Protein 3F43 (pdb70)

Foldseek 3Di:
DPLLDQDWDADPLEIEHHQEAAEPVCLVVVLVSCCVNALVVPSLHYEDECQNHPAYDPSNVVSVVVSLVSSVVVVYAYEYEQDDPRHVVVCVVVVVVVPHHYYDDPVVSVVRVD

Structure (mmCIF, N/CA/C/O backbone):
data_3F43
#
_entry.id   3F43
#
_cell.length_a   49.700
_cell.length_b   49.700
_cell.length_c   113.620
_cell.angle_alpha   90.000
_cell.angle_beta   90.000
_cell.angle_gamma   90.000
#
_symmetry.space_group_name_H-M   'P 41 21 2'
#
loop_
_entity.id
_entity.type
_entity.pdbx_description
1 polymer 'Putative anti-sigma factor antagonist TM1081'
2 non-polymer 'CHLORIDE ION'
3 non-polymer 'PENTAETHYLENE GLYCOL'
4 non-polymer DI(HYDROXYETHYL)ETHER
5 water water
#
loop_
_atom_site.group_PDB
_atom_site.id
_atom_site.type_symbol
_atom_site.label_atom_id
_atom_site.label_alt_id
_atom_site.label_comp_id
_atom_site.label_asym_id
_atom_site.label_entity_id
_atom_site.label_seq_id
_atom_site.pdbx_PDB_ins_code
_atom_site.Cartn_x
_atom_site.Cartn_y
_atom_site.Cartn_z
_atom_site.occupancy
_atom_site.B_iso_or_equiv
_atom_site.auth_seq_id
_atom_site.auth_comp_id
_atom_site.auth_asym_id
_atom_site.auth_atom_id
_atom_site.pdbx_PDB_model_num
ATOM 1 N N . HIS A 1 8 ? -1.686 19.967 23.423 1.00 60.78 -4 HIS A N 1
ATOM 2 C CA . HIS A 1 8 ? -1.233 18.537 23.442 1.00 60.14 -4 HIS A CA 1
ATOM 3 C C . HIS A 1 8 ? 0.180 18.380 22.883 1.00 57.28 -4 HIS A C 1
ATOM 4 O O . HIS A 1 8 ? 0.476 18.858 21.790 1.00 55.92 -4 HIS A O 1
ATOM 11 N N . HIS A 1 9 ? 1.029 17.670 23.628 1.00 54.99 -3 HIS A N 1
ATOM 12 C CA . HIS A 1 9 ? 2.478 17.669 23.385 1.00 53.12 -3 HIS A CA 1
ATOM 13 C C . HIS A 1 9 ? 2.898 17.267 21.986 1.00 49.52 -3 HIS A C 1
ATOM 14 O O . HIS A 1 9 ? 3.791 17.888 21.413 1.00 48.19 -3 HIS A O 1
ATOM 21 N N . HIS A 1 10 ? 2.279 16.221 21.451 1.00 45.98 -2 HIS A N 1
ATOM 22 C CA . HIS A 1 10 ? 2.698 15.685 20.151 1.00 44.84 -2 HIS A CA 1
ATOM 23 C C . HIS A 1 10 ? 2.147 16.559 19.013 1.00 40.49 -2 HIS A C 1
ATOM 24 O O . HIS A 1 10 ? 2.867 16.907 18.096 1.00 36.57 -2 HIS A O 1
ATOM 31 N N . HIS A 1 11 ? 0.895 16.985 19.124 1.00 37.75 -1 HIS A N 1
ATOM 32 C CA . HIS A 1 11 ? 0.397 18.048 18.263 1.00 39.09 -1 HIS A CA 1
ATOM 33 C C . HIS A 1 11 ? 1.491 19.156 18.217 1.00 38.29 -1 HIS A C 1
ATOM 34 O O . HIS A 1 11 ? 1.923 19.542 17.158 1.00 33.13 -1 HIS A O 1
ATOM 41 N N . HIS A 1 12 ? 1.967 19.584 19.400 1.00 36.04 0 HIS A N 1
ATOM 42 C CA . HIS A 1 12 ? 2.962 20.674 19.556 1.00 32.85 0 HIS A CA 1
ATOM 43 C C . HIS A 1 12 ? 4.374 20.234 19.901 1.00 30.56 0 HIS A C 1
ATOM 44 O O . HIS A 1 12 ? 5.033 20.773 20.785 1.00 31.98 0 HIS A O 1
ATOM 67 N N . PHE A 1 14 ? 6.838 20.768 17.978 1.00 25.75 2 PHE A N 1
ATOM 68 C CA . PHE A 1 14 ? 7.666 21.936 17.645 1.00 23.16 2 PHE A CA 1
ATOM 69 C C . PHE A 1 14 ? 6.764 23.189 17.715 1.00 24.05 2 PHE A C 1
ATOM 70 O O . PHE A 1 14 ? 5.528 23.091 17.610 1.00 22.23 2 PHE A O 1
ATOM 78 N N . PRO A 1 15 ? 7.363 24.363 17.928 1.00 23.31 3 PRO A N 1
ATOM 79 C CA . PRO A 1 15 ? 6.540 25.591 18.064 1.00 23.22 3 PRO A CA 1
ATOM 80 C C . PRO A 1 15 ? 5.897 26.058 16.767 1.00 21.61 3 PRO A C 1
ATOM 81 O O . PRO A 1 15 ? 6.536 26.089 15.720 1.00 22.21 3 PRO A O 1
ATOM 85 N N . TYR A 1 16 ? 4.609 26.349 16.833 1.00 22.20 4 TYR A N 1
ATOM 86 C CA . TYR A 1 16 ? 3.878 26.902 15.690 1.00 19.91 4 TYR A CA 1
ATOM 87 C C . TYR A 1 16 ? 2.665 27.680 16.136 1.00 21.81 4 TYR A C 1
ATOM 88 O O . TYR A 1 16 ? 2.193 27.534 17.288 1.00 20.45 4 TYR A O 1
ATOM 97 N N . LYS A 1 17 ? 2.143 28.474 15.205 1.00 21.07 5 LYS A N 1
ATOM 98 C CA . LYS A 1 17 ? 0.815 29.025 15.354 1.00 22.71 5 LYS A CA 1
ATOM 99 C C . LYS A 1 17 ? 0.124 29.068 14.000 1.00 21.62 5 LYS A C 1
ATOM 100 O O . LYS A 1 17 ? 0.779 29.105 12.991 1.00 22.17 5 LYS A O 1
ATOM 106 N N . ILE A 1 18 ? -1.203 29.027 14.013 1.00 22.56 6 ILE A N 1
ATOM 107 C CA . ILE A 1 18 ? -2.006 29.182 12.791 1.00 22.70 6 ILE A CA 1
ATOM 108 C C . ILE A 1 18 ? -2.687 30.529 12.818 1.00 24.48 6 ILE A C 1
ATOM 109 O O . ILE A 1 18 ? -3.416 30.833 13.767 1.00 24.53 6 ILE A O 1
ATOM 114 N N . VAL A 1 19 ? -2.378 31.367 11.828 1.00 24.54 7 VAL A N 1
ATOM 115 C CA . VAL A 1 19 ? -2.974 32.702 11.713 1.00 25.15 7 VAL A CA 1
ATOM 116 C C . VAL A 1 19 ? -3.631 32.798 10.337 1.00 26.74 7 VAL A C 1
ATOM 117 O O . VAL A 1 19 ? -2.938 32.692 9.338 1.00 25.11 7 VAL A O 1
ATOM 121 N N . ASP A 1 20 ? -4.945 33.027 10.275 1.00 29.74 8 ASP A N 1
ATOM 122 C CA . ASP A 1 20 ? -5.626 33.189 8.967 1.00 31.47 8 ASP A CA 1
ATOM 123 C C . ASP A 1 20 ? -5.238 32.083 7.974 1.00 31.25 8 ASP A C 1
ATOM 124 O O . ASP A 1 20 ? -4.745 32.367 6.872 1.00 35.24 8 ASP A O 1
ATOM 129 N N A ASP A 1 21 ? -5.446 30.830 8.360 0.50 29.59 9 ASP A N 1
ATOM 130 N N B ASP A 1 21 ? -5.427 30.834 8.402 0.50 30.91 9 ASP A N 1
ATOM 131 C CA A ASP A 1 21 ? -5.158 29.684 7.488 0.50 27.08 9 ASP A CA 1
ATOM 132 C CA B ASP A 1 21 ? -5.139 29.629 7.603 0.50 29.78 9 ASP A CA 1
ATOM 133 C C A ASP A 1 21 ? -3.684 29.523 7.074 0.50 25.21 9 ASP A C 1
ATOM 134 C C B ASP A 1 21 ? -3.660 29.378 7.264 0.50 27.14 9 ASP A C 1
ATOM 135 O O A ASP A 1 21 ? -3.398 28.758 6.158 0.50 21.07 9 ASP A O 1
ATOM 136 O O B ASP A 1 21 ? -3.338 28.378 6.623 0.50 25.86 9 ASP A O 1
ATOM 141 N N . VAL A 1 22 ? -2.767 30.251 7.720 1.00 24.38 10 VAL A N 1
ATOM 142 C CA . VAL A 1 22 ? -1.335 30.084 7.498 1.00 23.42 10 VAL A CA 1
ATOM 143 C C . VAL A 1 22 ? -0.690 29.423 8.725 1.00 23.09 10 VAL A C 1
ATOM 144 O O . VAL A 1 22 ? -0.849 29.921 9.848 1.00 23.60 10 VAL A O 1
ATOM 148 N N . VAL A 1 23 ? 0.043 28.325 8.497 1.00 20.95 11 VAL A N 1
ATOM 149 C CA . VAL A 1 23 ? 0.797 27.659 9.540 1.00 20.99 11 VAL A CA 1
ATOM 150 C C . VAL A 1 23 ? 2.173 28.297 9.636 1.00 19.91 11 VAL A C 1
ATOM 151 O O . VAL A 1 23 ? 2.966 28.240 8.689 1.00 21.63 11 VAL A O 1
ATOM 155 N N . ILE A 1 24 ? 2.454 28.930 10.777 1.00 19.57 12 ILE A N 1
ATOM 156 C CA . ILE A 1 24 ? 3.729 29.606 10.988 1.00 19.88 12 ILE A CA 1
ATOM 157 C C . ILE A 1 24 ? 4.572 28.713 11.902 1.00 19.89 12 ILE A C 1
ATOM 158 O O . ILE A 1 24 ? 4.290 28.567 13.122 1.00 21.21 12 ILE A O 1
ATOM 163 N N . LEU A 1 25 ? 5.573 28.077 11.296 1.00 19.69 13 LEU A N 1
ATOM 164 C CA . LEU A 1 25 ? 6.468 27.172 12.002 1.00 21.54 13 LEU A CA 1
ATOM 165 C C . LEU A 1 25 ? 7.658 27.950 12.530 1.00 20.28 13 LEU A C 1
ATOM 166 O O . LEU A 1 25 ? 8.348 28.642 11.771 1.00 22.26 13 LEU A O 1
ATOM 179 N N . PRO A 1 27 ? 10.686 26.735 14.558 1.00 21.74 15 PRO A N 1
ATOM 180 C CA . PRO A 1 27 ? 11.631 25.860 15.293 1.00 21.76 15 PRO A CA 1
ATOM 181 C C . PRO A 1 27 ? 12.596 26.691 16.101 1.00 25.70 15 PRO A C 1
ATOM 182 O O . PRO A 1 27 ? 13.111 27.706 15.632 1.00 23.10 15 PRO A O 1
ATOM 186 N N . ASN A 1 28 ? 12.820 26.284 17.340 1.00 24.97 16 ASN A N 1
ATOM 187 C CA . ASN A 1 28 ? 13.600 27.112 18.263 1.00 27.21 16 ASN A CA 1
ATOM 188 C C . ASN A 1 28 ? 15.006 26.575 18.484 1.00 30.15 16 ASN A C 1
ATOM 189 O O . ASN A 1 28 ? 15.766 27.129 19.281 1.00 30.93 16 ASN A O 1
ATOM 194 N N . LYS A 1 29 ? 15.304 25.501 17.777 1.00 34.66 17 LYS A N 1
ATOM 195 C CA . LYS A 1 29 ? 16.572 24.835 17.774 1.00 40.42 17 LYS A CA 1
ATOM 196 C C . LYS A 1 29 ? 16.974 24.444 16.349 1.00 38.69 17 LYS A C 1
ATOM 197 O O . LYS A 1 29 ? 16.208 24.506 15.380 1.00 38.97 17 LYS A O 1
ATOM 203 N N . GLU A 1 30 ? 18.203 24.002 16.257 1.00 40.28 18 GLU A N 1
ATOM 204 C CA . GLU A 1 30 ? 18.801 23.598 15.028 1.00 39.78 18 GLU A CA 1
ATOM 205 C C . GLU A 1 30 ? 17.942 22.572 14.274 1.00 36.28 18 GLU A C 1
ATOM 206 O O . GLU A 1 30 ? 17.385 21.673 14.877 1.00 41.11 18 GLU A O 1
ATOM 212 N N A LEU A 1 31 ? 17.807 22.767 12.962 0.50 33.81 19 LEU A N 1
ATOM 213 N N B LEU A 1 31 ? 17.866 22.723 12.959 0.50 33.62 19 LEU A N 1
ATOM 214 C CA A LEU A 1 31 ? 17.206 21.775 12.070 0.50 31.97 19 LEU A CA 1
ATOM 215 C CA B LEU A 1 31 ? 17.159 21.792 12.097 0.50 31.37 19 LEU A CA 1
ATOM 216 C C A LEU A 1 31 ? 18.325 21.195 11.242 0.50 31.66 19 LEU A C 1
ATOM 217 C C B LEU A 1 31 ? 18.235 21.183 11.197 0.50 31.07 19 LEU A C 1
ATOM 218 O O A LEU A 1 31 ? 18.972 21.920 10.463 0.50 34.06 19 LEU A O 1
ATOM 219 O O B LEU A 1 31 ? 18.779 21.894 10.340 0.50 33.94 19 LEU A O 1
ATOM 228 N N . ASN A 1 32 ? 18.582 19.908 11.438 1.00 26.61 20 ASN A N 1
ATOM 229 C CA . ASN A 1 32 ? 19.768 19.239 10.856 1.00 26.61 20 ASN A CA 1
ATOM 230 C C . ASN A 1 32 ? 19.533 17.736 10.823 1.00 24.31 20 ASN A C 1
ATOM 231 O O . ASN A 1 32 ? 18.419 17.309 11.120 1.00 22.21 20 ASN A O 1
ATOM 236 N N . ILE A 1 33 ? 20.542 16.961 10.462 1.00 20.36 21 ILE A N 1
ATOM 237 C CA . ILE A 1 33 ? 20.461 15.509 10.329 1.00 21.14 21 ILE A CA 1
ATOM 238 C C . ILE A 1 33 ? 19.823 14.826 11.545 1.00 21.66 21 ILE A C 1
ATOM 239 O O . ILE A 1 33 ? 19.088 13.860 11.386 1.00 21.23 21 ILE A O 1
ATOM 244 N N . GLU A 1 34 ? 20.085 15.313 12.746 1.00 22.50 22 GLU A N 1
ATOM 245 C CA . GLU A 1 34 ? 19.544 14.650 13.928 1.00 21.92 22 GLU A CA 1
ATOM 246 C C . GLU A 1 34 ? 18.015 14.718 14.066 1.00 23.05 22 GLU A C 1
ATOM 247 O O . GLU A 1 34 ? 17.399 13.703 14.539 1.00 21.60 22 GLU A O 1
ATOM 253 N N . ASN A 1 35 ? 17.424 15.845 13.672 1.00 19.26 23 ASN A N 1
ATOM 254 C CA . ASN A 1 35 ? 15.971 16.074 13.785 1.00 20.22 23 ASN A CA 1
ATOM 255 C C . ASN A 1 35 ? 15.187 16.214 12.491 1.00 18.88 23 ASN A C 1
ATOM 256 O O . ASN A 1 35 ? 13.964 16.418 12.497 1.00 21.41 23 ASN A O 1
ATOM 261 N N . ALA A 1 36 ? 15.875 16.130 11.344 1.00 20.28 24 ALA A N 1
ATOM 262 C CA . ALA A 1 36 ? 15.229 16.428 10.083 1.00 20.41 24 ALA A CA 1
ATOM 263 C C . ALA A 1 36 ? 14.038 15.533 9.786 1.00 19.51 24 ALA A C 1
ATOM 264 O O . ALA A 1 36 ? 12.985 16.024 9.458 1.00 23.18 24 ALA A O 1
ATOM 266 N N . HIS A 1 37 ? 14.206 14.209 9.896 1.00 19.95 25 HIS A N 1
ATOM 267 C CA . HIS A 1 37 ? 13.093 13.280 9.615 1.00 20.73 25 HIS A CA 1
ATOM 268 C C . HIS A 1 37 ? 11.955 13.480 10.593 1.00 21.18 25 HIS A C 1
ATOM 269 O O . HIS A 1 37 ? 10.789 13.512 10.203 1.00 21.93 25 HIS A O 1
ATOM 276 N N . LEU A 1 38 ? 12.274 13.660 11.868 1.00 19.60 26 LEU A N 1
ATOM 277 C CA . LEU A 1 38 ? 11.228 13.907 12.880 1.00 20.04 26 LEU A CA 1
ATOM 278 C C . LEU A 1 38 ? 10.393 15.141 12.548 1.00 21.02 26 LEU A C 1
ATOM 279 O O . LEU A 1 38 ? 9.157 15.123 12.652 1.00 21.37 26 LEU A O 1
ATOM 284 N N . PHE A 1 39 ? 11.072 16.219 12.154 1.00 21.07 27 PHE A N 1
ATOM 285 C CA . PHE A 1 39 ? 10.408 17.464 11.800 1.00 20.61 27 PHE A CA 1
ATOM 286 C C . PHE A 1 39 ? 9.559 17.307 10.539 1.00 20.40 27 PHE A C 1
ATOM 287 O O . PHE A 1 39 ? 8.407 17.748 10.485 1.00 22.76 27 PHE A O 1
ATOM 295 N N . LYS A 1 40 ? 10.138 16.693 9.519 1.00 22.40 28 LYS A N 1
ATOM 296 C CA . LYS A 1 40 ? 9.434 16.459 8.252 1.00 21.58 28 LYS A CA 1
ATOM 297 C C . LYS A 1 40 ? 8.133 15.668 8.487 1.00 22.05 28 LYS A C 1
ATOM 298 O O . LYS A 1 40 ? 7.055 16.074 8.029 1.00 21.70 28 LYS A O 1
ATOM 304 N N . LYS A 1 41 ? 8.243 14.560 9.206 1.00 21.14 29 LYS A N 1
ATOM 305 C CA . LYS A 1 41 ? 7.083 13.709 9.481 1.00 20.25 29 LYS A CA 1
ATOM 306 C C . LYS A 1 41 ? 6.017 14.484 10.221 1.00 22.33 29 LYS A C 1
ATOM 307 O O . LYS A 1 41 ? 4.862 14.400 9.889 1.00 22.04 29 LYS A O 1
ATOM 313 N N . TRP A 1 42 ? 6.443 15.308 11.162 1.00 20.23 30 TRP A N 1
ATOM 314 C CA . TRP A 1 42 ? 5.529 16.156 11.931 1.00 20.87 30 TRP A CA 1
ATOM 315 C C . TRP A 1 42 ? 4.805 17.195 11.049 1.00 20.37 30 TRP A C 1
ATOM 316 O O . TRP A 1 42 ? 3.551 17.289 11.111 1.00 21.81 30 TRP A O 1
ATOM 327 N N . VAL A 1 43 ? 5.536 17.850 10.150 1.00 19.89 31 VAL A N 1
ATOM 328 C CA . VAL A 1 43 ? 4.904 18.851 9.282 1.00 20.44 31 VAL A CA 1
ATOM 329 C C . VAL A 1 43 ? 3.883 18.162 8.351 1.00 20.13 31 VAL A C 1
ATOM 330 O O . VAL A 1 43 ? 2.763 18.645 8.155 1.00 21.72 31 VAL A O 1
ATOM 334 N N . PHE A 1 44 ? 4.275 17.037 7.778 1.00 21.19 32 PHE A N 1
ATOM 335 C CA . PHE A 1 44 ? 3.347 16.257 6.935 1.00 21.19 32 PHE A CA 1
ATOM 336 C C . PHE A 1 44 ? 2.164 15.720 7.715 1.00 21.57 32 PHE A C 1
ATOM 337 O O . PHE A 1 44 ? 1.009 15.838 7.304 1.00 23.89 32 PHE A O 1
ATOM 345 N N . ASP A 1 45 ? 2.414 15.104 8.863 1.00 19.56 33 ASP A N 1
ATOM 346 C CA . ASP A 1 45 ? 1.301 14.540 9.605 1.00 19.93 33 ASP A CA 1
ATOM 347 C C . ASP A 1 45 ? 0.327 15.575 10.153 1.00 19.21 33 ASP A C 1
ATOM 348 O O . ASP A 1 45 ? -0.910 15.360 10.120 1.00 20.92 33 ASP A O 1
ATOM 353 N N . GLU A 1 46 ? 0.852 16.668 10.703 1.00 21.22 34 GLU A N 1
ATOM 354 C CA . GLU A 1 46 ? 0.026 17.683 11.345 1.00 21.65 34 GLU A CA 1
ATOM 355 C C . GLU A 1 46 ? -0.624 18.688 10.410 1.00 20.24 34 GLU A C 1
ATOM 356 O O . GLU A 1 46 ? -1.711 19.171 10.698 1.00 23.13 34 GLU A O 1
ATOM 362 N N . PHE A 1 47 ? 0.050 19.018 9.313 1.00 19.50 35 PHE A N 1
ATOM 363 C CA . PHE A 1 47 ? -0.386 20.103 8.473 1.00 20.26 35 PHE A CA 1
ATOM 364 C C . PHE A 1 47 ? -0.671 19.619 7.041 1.00 18.02 35 PHE A C 1
ATOM 365 O O . PHE A 1 47 ? -1.807 19.670 6.596 1.00 20.77 35 PHE A O 1
ATOM 373 N N . LEU A 1 48 ? 0.375 19.228 6.315 1.00 20.28 36 LEU A N 1
ATOM 374 C CA . LEU A 1 48 ? 0.230 19.007 4.870 1.00 21.29 36 LEU A CA 1
ATOM 375 C C . LEU A 1 48 ? -0.785 17.905 4.582 1.00 21.93 36 LEU A C 1
ATOM 376 O O . LEU A 1 48 ? -1.641 18.057 3.714 1.00 22.57 36 LEU A O 1
ATOM 381 N N . ASN A 1 49 ? -0.726 16.805 5.319 1.00 22.91 37 ASN A N 1
ATOM 382 C CA . ASN A 1 49 ? -1.681 15.719 5.084 1.00 22.44 37 ASN A CA 1
ATOM 383 C C . ASN A 1 49 ? -3.099 15.987 5.582 1.00 24.69 37 ASN A C 1
ATOM 384 O O . ASN A 1 49 ? -4.018 15.248 5.247 1.00 27.16 37 ASN A O 1
ATOM 389 N N . LYS A 1 50 ? -3.276 17.073 6.330 1.00 22.34 38 LYS A N 1
ATOM 390 C CA . LYS A 1 50 ? -4.577 17.533 6.797 1.00 25.38 38 LYS A CA 1
ATOM 391 C C . LYS A 1 50 ? -5.080 18.728 5.982 1.00 26.62 38 LYS A C 1
ATOM 392 O O . LYS A 1 50 ? -6.098 19.310 6.339 1.00 29.07 38 LYS A O 1
ATOM 398 N N . GLY A 1 51 ? -4.386 19.072 4.902 1.00 24.60 39 GLY A N 1
ATOM 399 C CA . GLY A 1 51 ? -4.850 20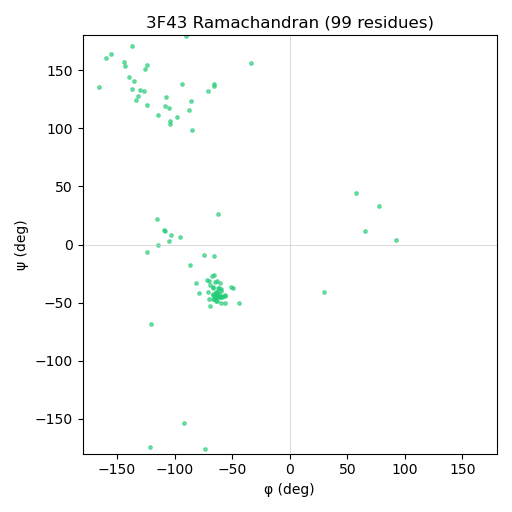.112 3.983 1.00 27.07 39 GLY A CA 1
ATOM 400 C C . GLY A 1 51 ? -4.362 2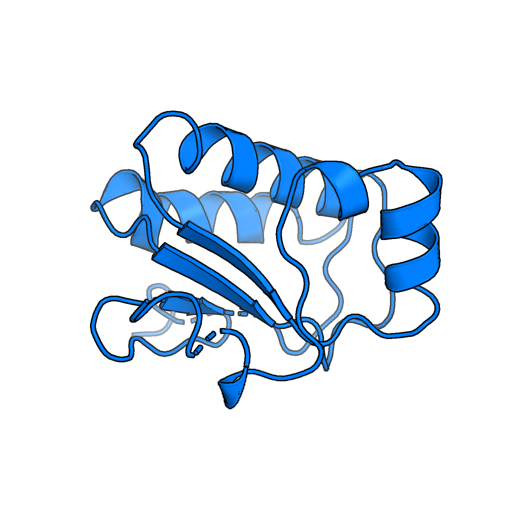1.536 4.254 1.00 26.34 39 GLY A C 1
ATOM 401 O O . GLY A 1 51 ? -4.756 22.471 3.544 1.00 28.07 39 GLY A O 1
ATOM 402 N N . TYR A 1 52 ? -3.489 21.720 5.241 1.00 24.88 40 TYR A N 1
ATOM 403 C CA . TYR A 1 52 ? -2.877 23.014 5.461 1.00 25.30 40 TYR A CA 1
ATOM 404 C C . TYR A 1 52 ? -1.671 23.147 4.577 1.00 28.41 40 TYR A C 1
ATOM 405 O O . TYR A 1 52 ? -0.567 22.708 4.950 1.00 34.44 40 TYR A O 1
ATOM 414 N N . ASN A 1 53 ? -1.860 23.820 3.463 1.00 24.24 41 ASN A N 1
ATOM 415 C CA . ASN A 1 53 ? -0.768 23.997 2.499 1.00 24.41 41 ASN A CA 1
ATOM 416 C C . ASN A 1 53 ? -0.312 25.440 2.314 1.00 24.06 41 ASN A C 1
ATOM 417 O O . ASN A 1 53 ? 0.324 25.756 1.322 1.00 23.42 41 ASN A O 1
ATOM 422 N N . LYS A 1 54 ? -0.579 26.303 3.302 1.00 24.22 42 LYS A N 1
ATOM 423 C CA . LYS A 1 54 ? 0.038 27.623 3.379 1.00 21.55 42 LYS A CA 1
ATOM 424 C C . LYS A 1 54 ? 0.922 27.625 4.627 1.00 23.32 42 LYS A C 1
ATOM 425 O O . LYS A 1 54 ? 0.406 27.551 5.756 1.00 22.79 42 LYS A O 1
ATOM 429 N N . ILE A 1 55 ? 2.235 27.672 4.421 1.00 21.51 43 ILE A N 1
ATOM 430 C CA . ILE A 1 55 ? 3.216 27.494 5.495 1.00 21.82 43 ILE A CA 1
ATOM 431 C C . ILE A 1 55 ? 4.340 28.493 5.386 1.00 22.84 43 ILE A C 1
ATOM 432 O O . ILE A 1 55 ? 4.866 28.740 4.307 1.00 22.25 43 ILE A O 1
ATOM 437 N N . PHE A 1 56 ? 4.673 29.097 6.528 1.00 19.74 44 PHE A N 1
ATOM 438 C CA . PHE A 1 56 ? 5.870 29.904 6.681 1.00 22.40 44 PHE A CA 1
ATOM 439 C C . PHE A 1 56 ? 6.831 29.078 7.542 1.00 21.95 44 PHE A C 1
ATOM 440 O O . PHE A 1 56 ? 6.469 28.680 8.658 1.00 23.47 44 PHE A O 1
ATOM 448 N N . LEU A 1 57 ? 8.059 28.873 7.077 1.00 21.72 45 LEU A N 1
ATOM 449 C CA . LEU A 1 57 ? 9.067 28.259 7.900 1.00 21.51 45 LEU A CA 1
ATOM 450 C C . LEU A 1 57 ? 9.990 29.397 8.361 1.00 22.48 45 LEU A C 1
ATOM 451 O O . LEU A 1 57 ? 10.818 29.936 7.608 1.00 20.71 45 LEU A O 1
ATOM 456 N N . VAL A 1 58 ? 9.799 29.779 9.617 1.00 20.45 46 VAL A N 1
ATOM 457 C CA . VAL A 1 58 ? 10.517 30.874 10.236 1.00 18.73 46 VAL A CA 1
ATOM 458 C C . VAL A 1 58 ? 11.845 30.321 10.779 1.00 20.91 46 VAL A C 1
ATOM 459 O O . VAL A 1 58 ? 11.858 29.368 11.571 1.00 21.21 46 VAL A O 1
ATOM 463 N N . LEU A 1 59 ? 12.930 30.929 10.332 1.00 21.71 47 LEU A N 1
ATOM 464 C CA . LEU A 1 59 ? 14.290 30.455 10.585 1.00 22.04 47 LEU A CA 1
ATOM 465 C C . LEU A 1 59 ? 15.119 31.313 11.563 1.00 20.17 47 LEU A C 1
ATOM 466 O O . LEU A 1 59 ? 16.319 31.152 11.702 1.00 19.46 47 LEU A O 1
ATOM 471 N N . SER A 1 60 ? 14.464 32.233 12.279 1.00 20.60 48 SER A N 1
ATOM 472 C CA . SER A 1 60 ? 15.128 33.132 13.187 1.00 20.80 48 SER A CA 1
ATOM 473 C C . SER A 1 60 ? 16.055 32.451 14.191 1.00 20.34 48 SER A C 1
ATOM 474 O O . SER A 1 60 ? 17.121 32.992 14.508 1.00 21.07 48 SER A O 1
ATOM 477 N N . ASP A 1 61 ? 15.642 31.265 14.666 1.00 19.74 49 ASP A N 1
ATOM 478 C CA . ASP A 1 61 ? 16.378 30.578 15.733 1.00 20.36 49 ASP A CA 1
ATOM 479 C C . ASP A 1 61 ? 17.118 29.349 15.205 1.00 22.64 49 ASP A C 1
ATOM 480 O O . ASP A 1 61 ? 17.626 28.571 15.998 1.00 28.20 49 ASP A O 1
ATOM 485 N N . VAL A 1 62 ? 17.205 29.213 13.889 1.00 20.67 50 VAL A N 1
ATOM 486 C CA . VAL A 1 62 ? 17.929 28.118 13.265 1.00 23.94 50 VAL A CA 1
ATOM 487 C C . VAL A 1 62 ? 19.336 28.608 12.876 1.00 24.59 50 VAL A C 1
ATOM 488 O O . VAL A 1 62 ? 19.469 29.420 11.979 1.00 26.33 50 VAL A O 1
ATOM 492 N N . GLU A 1 63 ? 20.385 28.142 13.565 1.00 26.58 51 GLU A N 1
ATOM 493 C CA . GLU A 1 63 ? 21.751 28.662 13.395 1.00 27.39 51 GLU A CA 1
A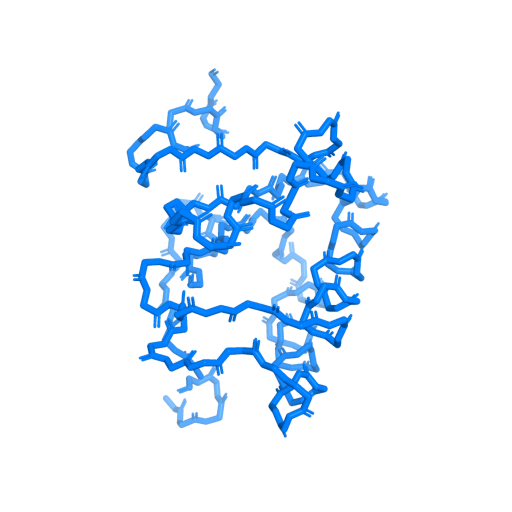TOM 494 C C . GLU A 1 63 ? 22.398 28.332 12.051 1.00 24.81 51 GLU A C 1
ATOM 495 O O . GLU A 1 63 ? 23.099 29.156 11.460 1.00 25.01 51 GLU A O 1
ATOM 501 N N . SER A 1 64 ? 22.088 27.151 11.536 1.00 26.69 52 SER A N 1
ATOM 502 C CA . SER A 1 64 ? 22.630 26.685 10.272 1.00 27.34 52 SER A CA 1
ATOM 503 C C . SER A 1 64 ? 21.705 25.588 9.760 1.00 25.35 52 SER A C 1
ATOM 504 O O . SER A 1 64 ? 20.908 25.034 10.514 1.00 25.58 52 SER A O 1
ATOM 507 N N . ILE A 1 65 ? 21.792 25.310 8.470 1.00 26.57 53 ILE A N 1
ATOM 508 C CA . ILE A 1 65 ? 21.118 24.154 7.895 1.00 25.83 53 ILE A CA 1
ATOM 509 C C . ILE A 1 65 ? 22.140 23.287 7.186 1.00 23.85 53 ILE A C 1
ATOM 510 O O . ILE A 1 65 ? 23.196 23.762 6.746 1.00 26.26 53 ILE A O 1
ATOM 515 N N . ASP A 1 66 ? 21.805 22.014 7.089 1.00 21.00 54 ASP A N 1
ATOM 516 C CA . ASP A 1 66 ? 22.639 21.014 6.432 1.00 21.62 54 ASP A CA 1
ATOM 517 C C . ASP A 1 66 ? 21.865 20.361 5.296 1.00 19.01 54 ASP A C 1
ATOM 518 O O . ASP A 1 66 ? 20.723 20.774 4.977 1.00 21.74 54 ASP A O 1
ATOM 523 N N . SER A 1 67 ? 22.451 19.336 4.665 1.00 20.20 55 SER A N 1
ATOM 524 C CA . SER A 1 67 ? 21.828 18.732 3.498 1.00 19.93 55 SER A CA 1
ATOM 525 C C . SER A 1 67 ? 20.508 18.068 3.849 1.00 19.58 55 SER A C 1
ATOM 526 O O . SER A 1 67 ? 19.588 18.037 3.031 1.00 20.08 55 SER A O 1
ATOM 529 N N . PHE A 1 68 ? 20.412 17.539 5.070 1.00 19.28 56 PHE A N 1
ATOM 530 C CA . PHE A 1 68 ? 19.176 16.912 5.527 1.00 21.50 56 PHE A CA 1
ATOM 531 C C . PHE A 1 68 ? 18.083 17.904 5.783 1.00 22.99 56 PHE A C 1
ATOM 532 O O . PHE A 1 68 ? 16.930 17.675 5.353 1.00 26.04 56 PHE A O 1
ATOM 540 N N . S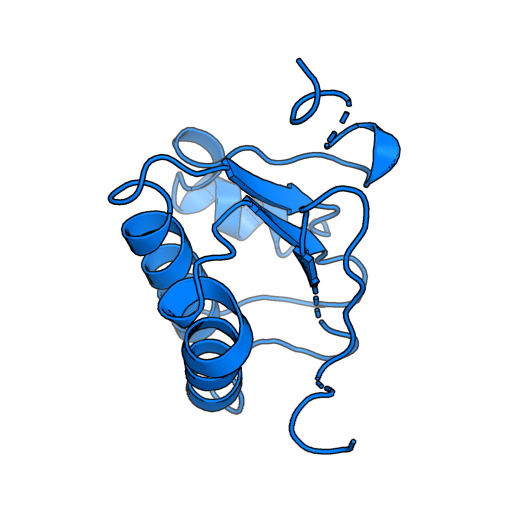ER A 1 69 ? 18.393 19.042 6.382 1.00 23.26 57 SER A N 1
ATOM 541 C CA . SER A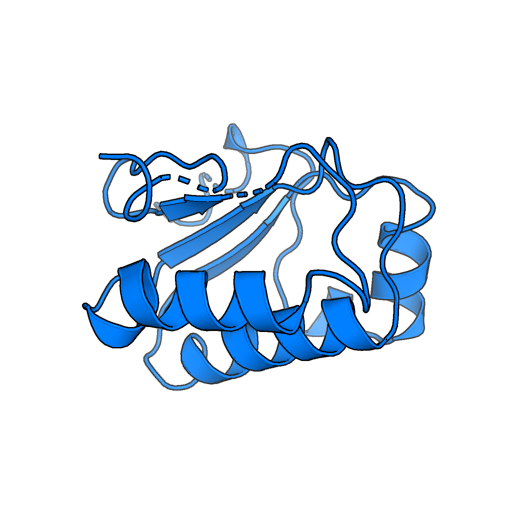 1 69 ? 17.328 20.046 6.581 1.00 28.70 57 SER A CA 1
ATOM 542 C C . SER A 1 69 ? 16.936 20.656 5.222 1.00 27.45 57 SER A C 1
ATOM 543 O O . SER A 1 69 ? 15.753 20.957 4.967 1.00 26.84 57 SER A O 1
ATOM 546 N N . LEU A 1 70 ? 17.884 20.757 4.300 1.00 24.96 58 LEU A N 1
ATOM 547 C CA . LEU A 1 70 ? 17.533 21.192 2.951 1.00 26.64 58 LEU A CA 1
ATOM 548 C C . LEU A 1 70 ? 16.601 20.190 2.281 1.00 24.12 58 LEU A C 1
ATOM 549 O O . LEU A 1 70 ? 15.641 20.569 1.602 1.00 24.77 58 LEU A O 1
ATOM 554 N N . GLY A 1 71 ? 16.861 18.895 2.442 1.00 24.44 59 GLY A N 1
ATOM 555 C CA . GLY A 1 71 ? 15.992 17.884 1.869 1.00 25.62 59 GLY A CA 1
ATOM 556 C C . GLY A 1 71 ? 14.563 17.992 2.393 1.00 25.34 59 GLY A C 1
ATOM 557 O O . GLY A 1 71 ? 13.593 17.839 1.635 1.00 25.04 59 GLY A O 1
ATOM 558 N N . VAL A 1 72 ? 14.427 18.305 3.673 1.00 27.24 60 VAL A N 1
ATOM 559 C CA . VAL A 1 72 ? 13.105 18.536 4.273 1.00 26.66 60 VAL A CA 1
ATOM 560 C C . VAL A 1 72 ? 12.409 19.755 3.653 1.00 24.26 60 VAL A C 1
ATOM 561 O O . VAL A 1 72 ? 11.227 19.690 3.265 1.00 23.99 60 VAL A O 1
ATOM 565 N N . ILE A 1 73 ? 13.145 20.860 3.514 1.00 22.53 61 ILE A N 1
ATOM 566 C CA . ILE A 1 73 ? 12.617 22.046 2.863 1.00 24.24 61 ILE A CA 1
ATOM 567 C C . ILE A 1 73 ? 12.133 21.732 1.442 1.00 24.16 61 ILE A C 1
ATOM 568 O O . ILE A 1 73 ? 11.026 22.122 1.032 1.00 23.00 61 ILE A O 1
ATOM 573 N N . VAL A 1 74 ? 12.945 20.976 0.712 1.00 22.56 62 VAL A N 1
ATOM 574 C CA . VAL A 1 74 ? 12.594 20.558 -0.626 1.00 22.66 62 VAL A CA 1
ATOM 575 C C . VAL A 1 74 ? 11.339 19.703 -0.632 1.00 22.13 62 VAL A C 1
ATOM 576 O O . VAL A 1 74 ? 10.492 19.877 -1.490 1.00 23.28 62 VAL A O 1
ATOM 580 N N . ASN A 1 75 ? 11.228 18.775 0.329 1.00 23.60 63 ASN A N 1
ATOM 581 C CA . ASN A 1 75 ? 10.049 17.925 0.371 1.00 24.47 63 ASN A CA 1
ATOM 582 C C . ASN A 1 75 ? 8.786 18.728 0.637 1.00 22.88 63 ASN A C 1
ATOM 583 O O . ASN A 1 75 ? 7.727 18.471 0.049 1.00 22.17 63 ASN A O 1
ATOM 588 N N . ILE A 1 76 ? 8.870 19.693 1.537 1.00 22.63 64 ILE A N 1
ATOM 589 C CA . ILE A 1 76 ? 7.737 20.586 1.821 1.00 21.08 64 ILE A CA 1
ATOM 590 C C . ILE A 1 76 ? 7.357 21.422 0.592 1.00 21.25 64 ILE A C 1
ATOM 591 O O . ILE A 1 76 ? 6.170 21.542 0.216 1.00 21.20 64 ILE A O 1
ATOM 596 N N . LEU A 1 77 ? 8.383 21.962 -0.034 1.00 23.20 65 LEU A N 1
ATOM 597 C CA . LEU A 1 77 ? 8.198 22.751 -1.230 1.00 22.92 65 LEU A CA 1
ATOM 598 C C . LEU A 1 77 ? 7.506 21.958 -2.336 1.00 21.48 65 LEU A C 1
ATOM 599 O O . LEU A 1 77 ? 6.576 22.457 -2.986 1.00 21.19 65 LEU A O 1
ATOM 604 N N . LYS A 1 78 ? 7.950 20.712 -2.542 1.00 22.22 66 LYS A N 1
ATOM 605 C CA . LYS A 1 78 ? 7.356 19.831 -3.541 1.00 23.33 66 LYS A CA 1
ATOM 606 C C . LYS A 1 78 ? 5.889 19.574 -3.248 1.00 20.11 66 LYS A C 1
ATOM 607 O O . LYS A 1 78 ? 5.056 19.654 -4.131 1.00 21.30 66 LYS A O 1
ATOM 613 N N . SER A 1 79 ? 5.568 19.295 -1.985 1.00 21.00 67 SER A N 1
ATOM 614 C CA . SER A 1 79 ? 4.185 19.017 -1.623 1.00 22.06 67 SER A CA 1
ATOM 615 C C . SER A 1 79 ? 3.320 20.242 -1.882 1.00 20.49 67 SER A C 1
ATOM 616 O O . SER A 1 79 ? 2.228 20.155 -2.472 1.00 20.93 67 SER A O 1
ATOM 619 N N . ILE A 1 80 ? 3.795 21.393 -1.397 1.00 21.15 68 ILE A N 1
ATOM 620 C CA . ILE A 1 80 ? 3.019 22.614 -1.529 1.00 21.13 68 ILE A CA 1
ATOM 621 C C . ILE A 1 80 ? 2.854 23.059 -3.010 1.00 21.67 68 ILE A C 1
ATOM 622 O O . ILE A 1 80 ? 1.765 23.470 -3.431 1.00 22.51 68 ILE A O 1
ATOM 627 N N A SER A 1 81 ? 3.914 22.922 -3.802 0.50 20.81 69 SER A N 1
ATOM 628 N N B SER A 1 81 ? 3.925 22.955 -3.787 0.50 22.44 69 SE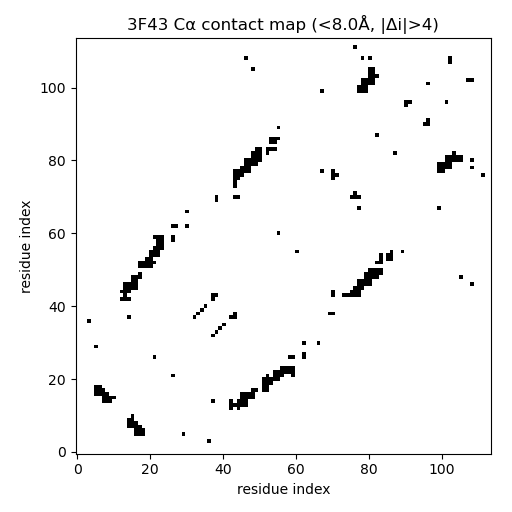R A N 1
ATOM 629 C CA A SER A 1 81 ? 3.841 23.240 -5.227 0.50 19.18 69 SER A CA 1
ATOM 630 C CA B SER A 1 81 ? 3.868 23.287 -5.204 0.50 22.46 69 SER A CA 1
ATOM 631 C C A SER A 1 81 ? 2.836 22.329 -5.925 0.50 20.03 69 SER A C 1
ATOM 632 C C B SER A 1 81 ? 2.811 22.432 -5.896 0.50 22.74 69 SER A C 1
ATOM 633 O O A SER A 1 81 ? 2.073 22.772 -6.787 0.50 19.62 69 SER A O 1
ATOM 634 O O B SER A 1 81 ? 1.997 22.927 -6.675 0.50 22.31 69 SER A O 1
ATOM 639 N N A SER A 1 82 ? 2.833 21.055 -5.537 0.50 18.70 70 SER A N 1
ATOM 640 N N B SER A 1 82 ? 2.811 21.145 -5.569 0.50 21.99 70 SER A N 1
ATOM 641 C CA A SER A 1 82 ? 1.917 20.086 -6.146 0.50 18.33 70 SER A CA 1
ATOM 642 C CA B SER A 1 82 ? 1.896 20.203 -6.209 0.50 21.46 70 SER A CA 1
ATOM 643 C C A SER A 1 82 ? 0.447 20.436 -5.851 0.50 19.70 70 SER A C 1
ATOM 644 C C B SER A 1 82 ? 0.427 20.471 -5.864 0.50 21.35 70 SER A C 1
ATOM 645 O O A SER A 1 82 ? -0.395 20.351 -6.730 0.50 20.10 70 SER A O 1
ATOM 646 O O B SER A 1 82 ? -0.441 20.346 -6.716 0.50 21.74 70 SER A O 1
ATOM 651 N N . SER A 1 83 ? 0.153 20.846 -4.617 1.00 20.26 71 SER A N 1
ATOM 652 C CA . SER A 1 83 ? -1.216 21.131 -4.175 1.00 21.57 71 SER A CA 1
ATOM 653 C C . SER A 1 83 ? -1.644 22.582 -4.446 1.00 23.05 71 SER A C 1
ATOM 654 O O . SER A 1 83 ? -2.818 22.932 -4.294 1.00 26.37 71 SER A O 1
ATOM 657 N N . GLY A 1 84 ? -0.716 23.424 -4.882 1.00 22.00 72 GLY A N 1
ATOM 658 C CA . GLY A 1 84 ? -1.029 24.810 -5.188 1.00 20.90 72 GLY A CA 1
ATOM 659 C C . GLY A 1 84 ? -1.165 25.735 -3.999 1.00 24.98 72 GLY A C 1
ATOM 660 O O . GLY A 1 84 ? -1.934 26.704 -4.026 1.00 25.60 72 GLY A O 1
ATOM 661 N N . GLY A 1 85 ? -0.386 25.474 -2.970 1.00 24.96 73 GLY A N 1
ATOM 662 C CA . GLY A 1 85 ? -0.408 26.299 -1.775 1.00 24.83 73 GLY A CA 1
ATOM 663 C C . GLY A 1 85 ? 0.619 27.408 -1.832 1.00 23.94 73 GLY A C 1
ATOM 664 O O . GLY A 1 85 ? 1.016 27.873 -2.909 1.00 26.13 73 GLY A O 1
ATOM 665 N N . PHE A 1 86 ? 1.056 27.837 -0.653 1.00 23.26 74 PHE A N 1
ATOM 666 C CA . PHE A 1 86 ? 1.966 28.941 -0.511 1.00 23.67 74 PHE A CA 1
ATOM 667 C C . PHE A 1 86 ? 3.053 28.491 0.480 1.00 22.39 74 PHE A C 1
ATOM 668 O O . PHE A 1 86 ? 2.751 28.029 1.581 1.00 23.85 74 PHE A O 1
ATOM 676 N N . PHE A 1 87 ? 4.314 28.560 0.074 1.00 22.65 75 PHE A N 1
ATOM 677 C CA . PHE A 1 87 ? 5.423 28.257 0.982 1.00 24.15 75 PHE A CA 1
ATOM 678 C C . PHE A 1 87 ? 6.415 29.414 1.003 1.00 23.80 75 PHE A C 1
ATOM 679 O O . PHE A 1 87 ? 6.801 29.943 -0.061 1.00 23.70 75 PHE A O 1
ATOM 687 N N . ALA A 1 88 ? 6.819 29.847 2.197 1.00 22.67 76 ALA A N 1
ATOM 688 C CA . ALA A 1 88 ? 7.882 30.830 2.304 1.00 20.68 76 ALA A CA 1
ATOM 689 C C . ALA A 1 88 ? 8.826 30.538 3.430 1.00 21.45 76 ALA A C 1
ATOM 690 O O . ALA A 1 88 ? 8.414 30.009 4.456 1.00 22.81 76 ALA A O 1
ATOM 692 N N . LEU A 1 89 ? 10.103 30.852 3.183 1.00 22.77 77 LEU A N 1
ATOM 693 C CA . LEU A 1 89 ? 11.125 30.834 4.217 1.00 22.51 77 LEU A CA 1
ATOM 694 C C . LEU A 1 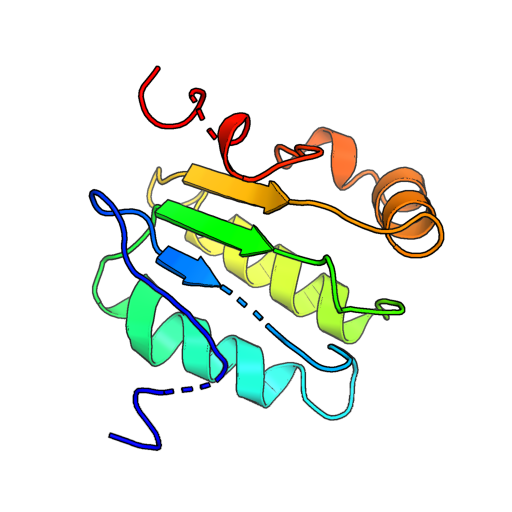89 ? 11.196 32.248 4.768 1.00 23.19 77 LEU A C 1
ATOM 695 O O . LEU A 1 89 ? 11.130 33.212 4.017 1.00 24.22 77 LEU A O 1
ATOM 700 N N . VAL A 1 90 ? 11.316 32.384 6.089 1.00 22.02 78 VAL A N 1
ATOM 701 C CA . VAL A 1 90 ? 11.288 33.680 6.753 1.00 22.47 78 VAL A CA 1
ATOM 702 C C . VAL A 1 90 ? 12.467 33.817 7.691 1.00 21.63 78 VAL A C 1
ATOM 703 O O . VAL A 1 90 ? 12.769 32.901 8.477 1.00 22.38 78 VAL A O 1
ATOM 707 N N . SER A 1 91 ? 13.134 34.956 7.612 1.00 20.75 79 SER A N 1
ATOM 708 C CA . SER A 1 91 ? 14.251 35.291 8.510 1.00 20.99 79 SER A CA 1
ATOM 709 C C . SER A 1 91 ? 15.465 34.340 8.555 1.00 22.70 79 SER A C 1
ATOM 710 O O . SER A 1 91 ? 16.021 34.096 9.625 1.00 22.41 79 SER A O 1
ATOM 713 N N . PRO A 1 92 ? 15.959 33.872 7.377 1.00 21.58 80 PRO A N 1
ATOM 714 C CA . PRO A 1 92 ? 17.204 33.114 7.425 1.00 22.69 80 PRO A CA 1
ATOM 715 C C . PRO A 1 92 ? 18.341 34.015 7.865 1.00 22.52 80 PRO A C 1
ATOM 716 O O . PRO A 1 92 ? 18.449 35.172 7.428 1.00 23.39 80 PRO A O 1
ATOM 720 N N . ASN A 1 93 ? 19.202 33.493 8.726 1.00 24.50 81 ASN A N 1
ATOM 721 C CA . ASN A 1 93 ? 20.403 34.219 9.114 1.00 24.35 81 ASN A CA 1
ATOM 722 C C . ASN A 1 93 ? 21.421 34.192 7.964 1.00 23.03 81 ASN A C 1
ATOM 723 O O . ASN A 1 93 ? 21.133 33.672 6.878 1.00 23.67 81 ASN A O 1
ATOM 728 N N . GLU A 1 94 ? 22.616 34.736 8.168 1.00 26.36 82 GLU A N 1
ATOM 729 C CA . GLU A 1 94 ? 23.525 34.880 7.023 1.00 29.09 82 GLU A CA 1
ATOM 730 C C . GLU A 1 94 ? 24.097 33.558 6.532 1.00 25.59 82 GLU A C 1
ATOM 731 O O . GLU A 1 94 ? 24.169 33.335 5.330 1.00 25.65 82 GLU A O 1
ATOM 737 N N A LYS A 1 95 ? 24.433 32.675 7.465 0.50 25.95 83 LYS A N 1
ATOM 738 N N B LYS A 1 95 ? 24.451 32.669 7.456 0.50 25.98 83 LYS A N 1
ATOM 739 C CA A LYS A 1 95 ? 24.916 31.327 7.156 0.50 27.75 83 LYS A CA 1
ATOM 740 C CA B LYS A 1 95 ? 24.921 31.323 7.102 0.50 27.85 83 LYS A CA 1
ATOM 741 C C A LYS A 1 95 ? 23.863 30.518 6.367 0.50 26.85 83 LYS A C 1
ATOM 742 C C B LYS A 1 95 ? 23.850 30.531 6.332 0.50 26.81 83 LYS A C 1
ATOM 743 O O A LYS A 1 95 ? 24.174 29.829 5.377 0.50 28.04 83 LYS A O 1
ATOM 744 O O B LYS A 1 95 ? 24.136 29.858 5.322 0.50 27.62 83 LYS A O 1
ATOM 751 N N . VAL A 1 96 ? 22.614 30.591 6.814 1.00 25.77 84 VAL A N 1
ATOM 752 C CA . VAL A 1 96 ? 21.523 29.902 6.145 1.00 24.35 84 VAL A CA 1
ATOM 753 C C . VAL A 1 96 ? 21.258 30.539 4.779 1.00 21.90 84 VAL A C 1
ATOM 754 O O . VAL A 1 96 ? 21.116 29.827 3.776 1.00 22.90 84 VAL A O 1
ATOM 758 N N . GLU A 1 97 ? 21.195 31.854 4.707 1.00 23.75 85 GLU A N 1
ATOM 759 C CA . GLU A 1 97 ? 20.951 32.501 3.425 1.00 24.98 85 GLU A CA 1
ATOM 760 C C . GLU A 1 97 ? 22.046 32.183 2.388 1.00 25.79 85 GLU A C 1
ATOM 761 O O . GLU A 1 97 ? 21.767 32.115 1.194 1.00 27.59 85 GLU A O 1
ATOM 767 N N . ARG A 1 98 ? 23.292 32.009 2.844 1.00 25.19 86 ARG A N 1
ATOM 768 C CA . ARG A 1 98 ? 24.383 31.641 1.932 1.00 25.76 86 ARG A CA 1
ATOM 769 C C . ARG A 1 98 ? 24.131 30.270 1.313 1.00 23.56 86 ARG A C 1
ATOM 770 O O . ARG A 1 98 ? 24.322 30.072 0.110 1.00 25.30 86 ARG A O 1
ATOM 778 N N . VAL A 1 99 ? 23.639 29.328 2.128 1.00 23.08 87 VAL A N 1
ATOM 779 C CA . VAL A 1 99 ? 23.304 27.998 1.619 1.00 23.25 87 VAL A CA 1
ATOM 780 C C . VAL A 1 99 ? 22.127 28.109 0.643 1.00 22.79 87 VAL A C 1
ATOM 781 O O . VAL A 1 99 ? 22.150 27.469 -0.415 1.00 24.35 87 VAL A O 1
ATOM 785 N N . LEU A 1 100 ? 21.108 28.910 0.996 1.00 23.63 88 LEU A N 1
ATOM 786 C CA . LEU A 1 100 ? 19.900 29.064 0.150 1.00 22.57 88 LEU A CA 1
ATOM 787 C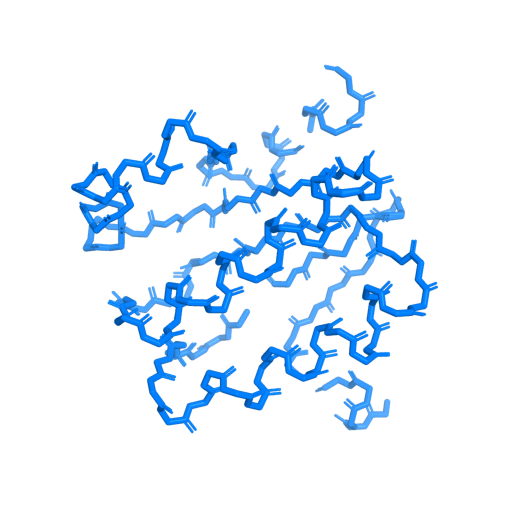 C . LEU A 1 100 ? 20.267 29.647 -1.212 1.00 22.53 88 LEU A C 1
ATOM 788 O O . LEU A 1 100 ? 19.702 29.279 -2.222 1.00 23.47 88 LEU A O 1
ATOM 793 N N . SER A 1 101 ? 21.225 30.569 -1.209 1.00 22.47 89 SER A N 1
ATOM 794 C CA . SER A 1 101 ? 21.748 31.183 -2.443 1.00 23.46 89 SER A CA 1
ATOM 795 C C . SER A 1 101 ? 22.569 30.222 -3.305 1.00 25.42 89 SER A C 1
ATOM 796 O O . SER A 1 101 ? 22.333 30.077 -4.506 1.00 25.99 89 SER A O 1
ATOM 799 N N . LEU A 1 102 ? 23.553 29.589 -2.678 1.00 24.45 90 LEU A N 1
ATOM 800 C CA . LEU A 1 102 ? 24.448 28.723 -3.408 1.00 23.57 90 LEU A CA 1
ATOM 801 C C . LEU A 1 102 ? 23.741 27.486 -3.970 1.00 24.38 90 LEU A C 1
ATOM 802 O O . LEU A 1 102 ? 24.198 26.931 -4.990 1.00 26.68 90 LEU A O 1
ATOM 807 N N . THR A 1 103 ? 22.653 27.045 -3.348 1.00 21.16 91 THR A N 1
ATOM 808 C CA . THR A 1 103 ? 21.883 25.912 -3.857 1.00 23.39 91 THR A CA 1
ATOM 809 C C . THR A 1 103 ? 20.697 26.343 -4.729 1.00 22.57 91 THR A C 1
ATOM 810 O O . THR A 1 103 ? 19.893 25.520 -5.114 1.00 24.41 91 THR A O 1
ATOM 814 N N . ASN A 1 104 ? 20.618 27.645 -5.016 1.00 22.16 92 ASN A N 1
ATOM 815 C CA . ASN A 1 104 ? 19.601 28.237 -5.900 1.00 24.66 92 ASN A CA 1
ATOM 816 C C . ASN A 1 104 ? 18.169 28.144 -5.360 1.00 24.44 92 ASN A C 1
ATOM 817 O O . ASN A 1 104 ? 17.209 28.422 -6.086 1.00 24.05 92 ASN A O 1
ATOM 822 N N . LEU A 1 105 ? 18.023 27.772 -4.086 1.00 23.93 93 LEU A N 1
ATOM 823 C CA . LEU A 1 105 ? 16.708 27.661 -3.508 1.00 22.90 93 LEU A CA 1
ATOM 824 C C . LEU A 1 105 ? 16.011 29.031 -3.492 1.00 23.40 93 LEU A C 1
ATOM 825 O O . LEU A 1 105 ? 14.802 29.124 -3.660 1.00 24.87 93 LEU A O 1
ATOM 830 N N . ASP A 1 106 ? 16.798 30.098 -3.361 1.00 22.69 94 ASP A N 1
ATOM 831 C CA . ASP A 1 106 ? 16.253 31.445 -3.418 1.00 25.06 94 ASP A CA 1
ATOM 832 C C . ASP A 1 106 ? 15.660 31.864 -4.767 1.00 23.70 94 ASP A C 1
ATOM 833 O O . ASP A 1 106 ? 14.993 32.899 -4.868 1.00 27.33 94 ASP A O 1
ATOM 838 N N . ARG A 1 107 ? 15.884 31.045 -5.806 1.00 22.25 95 ARG A N 1
ATOM 839 C CA . ARG A 1 107 ? 15.246 31.213 -7.111 1.00 23.58 95 ARG A CA 1
ATOM 840 C C . ARG A 1 107 ? 13.870 30.535 -7.232 1.00 22.79 95 ARG A C 1
ATOM 841 O O . ARG A 1 107 ? 13.116 30.852 -8.148 1.00 24.58 95 ARG A O 1
ATOM 849 N N . ILE A 1 108 ? 13.551 29.605 -6.339 1.00 23.22 96 ILE A N 1
ATOM 850 C CA . ILE A 1 108 ? 12.353 28.779 -6.442 1.00 22.93 96 ILE A CA 1
ATOM 851 C C . ILE A 1 108 ? 11.399 28.798 -5.235 1.00 26.99 96 ILE A C 1
ATOM 852 O O . ILE A 1 108 ? 10.332 28.186 -5.297 1.00 28.49 96 ILE A O 1
ATOM 857 N N . VAL A 1 109 ? 11.796 29.451 -4.143 1.00 24.58 97 VAL A N 1
ATOM 858 C CA . VAL A 1 109 ? 10.920 29.617 -2.983 1.00 23.21 97 VAL A CA 1
ATOM 859 C C . VAL A 1 109 ? 11.046 31.072 -2.526 1.00 24.03 97 VAL A C 1
ATOM 860 O O . VAL A 1 109 ? 12.123 31.672 -2.547 1.00 24.46 97 VAL A O 1
ATOM 864 N N . LYS A 1 110 ? 9.906 31.639 -2.139 1.00 22.12 98 LYS A N 1
ATOM 865 C CA . LYS A 1 110 ? 9.850 32.981 -1.582 1.00 24.02 98 LYS A CA 1
ATOM 866 C C . LYS A 1 110 ? 10.566 33.013 -0.252 1.00 22.30 98 LYS A C 1
ATOM 867 O O . LYS A 1 110 ? 10.441 32.099 0.551 1.00 22.55 98 LYS A O 1
ATOM 871 N N . ILE A 1 111 ? 11.353 34.055 -0.071 1.00 23.98 99 ILE A N 1
ATOM 872 C CA . ILE A 1 111 ? 12.099 34.282 1.156 1.00 23.99 99 ILE A CA 1
ATOM 873 C C . ILE A 1 111 ? 11.880 35.712 1.599 1.00 25.20 99 ILE A C 1
ATOM 874 O O . ILE A 1 111 ? 12.023 36.665 0.799 1.00 27.90 99 ILE A O 1
ATOM 879 N N . TYR A 1 112 ? 11.475 35.883 2.863 1.00 22.03 100 TYR A N 1
ATOM 880 C CA . TYR A 1 112 ? 11.169 37.190 3.389 1.00 22.54 100 TYR A CA 1
ATOM 881 C C . TYR A 1 112 ? 11.970 37.430 4.639 1.00 22.64 100 TYR A C 1
ATOM 882 O O . TYR A 1 112 ? 12.243 36.514 5.393 1.00 24.81 100 TYR A O 1
ATOM 891 N N . ASP A 1 113 ? 12.276 38.693 4.892 1.00 20.76 101 ASP A N 1
ATOM 892 C CA . ASP A 1 113 ? 13.045 39.080 6.072 1.00 23.94 101 ASP A CA 1
ATOM 893 C C . ASP A 1 113 ? 12.211 38.950 7.346 1.00 24.74 101 ASP A C 1
ATOM 894 O O . ASP A 1 113 ? 12.770 38.661 8.405 1.00 24.76 101 ASP A O 1
ATOM 899 N N . THR A 1 114 ? 10.897 39.145 7.232 1.00 21.12 102 THR A N 1
ATOM 900 C CA . THR A 1 114 ? 10.002 39.213 8.394 1.00 21.76 102 THR A CA 1
ATOM 901 C C . THR A 1 114 ? 8.639 38.582 8.128 1.00 21.21 102 THR A C 1
ATOM 902 O O . THR A 1 114 ? 8.217 38.441 6.978 1.00 20.85 102 THR A O 1
ATOM 906 N N . ILE A 1 115 ? 7.985 38.176 9.206 1.00 21.95 103 ILE A N 1
ATOM 907 C CA . ILE A 1 115 ? 6.694 37.546 9.145 1.00 21.38 103 ILE A CA 1
ATOM 908 C C . ILE A 1 115 ? 5.630 38.506 8.550 1.00 23.81 103 ILE A C 1
ATOM 909 O O . ILE A 1 115 ? 4.812 38.067 7.743 1.00 24.01 103 ILE A O 1
ATOM 914 N N . SER A 1 116 ? 5.683 39.796 8.861 1.00 25.12 104 SER A N 1
ATOM 915 C CA . SER A 1 116 ? 4.654 40.714 8.330 1.00 26.39 104 SER A CA 1
ATOM 916 C C . SER A 1 116 ? 4.778 40.823 6.824 1.00 25.37 104 SER A C 1
ATOM 917 O O . SER A 1 116 ? 3.778 40.856 6.114 1.00 27.00 104 SER A O 1
ATOM 920 N N . GLU A 1 117 ? 6.000 40.824 6.315 1.00 24.60 105 GLU A N 1
ATOM 921 C CA . GLU A 1 117 ? 6.203 40.830 4.867 1.00 27.61 105 GLU A CA 1
ATOM 922 C C . GLU A 1 117 ? 5.599 39.598 4.203 1.00 28.11 105 GLU A C 1
ATOM 923 O O . GLU A 1 117 ? 4.940 39.704 3.172 1.00 27.16 105 GLU A O 1
ATOM 929 N N . ALA A 1 118 ? 5.823 38.428 4.792 1.00 24.64 106 ALA A N 1
ATOM 930 C CA . ALA A 1 118 ? 5.267 37.171 4.258 1.00 25.81 106 ALA A CA 1
ATOM 931 C C . ALA A 1 118 ? 3.737 37.190 4.280 1.00 25.00 106 ALA A C 1
ATOM 932 O O . ALA A 1 118 ? 3.075 36.735 3.333 1.00 25.17 106 ALA A O 1
ATOM 950 N N . GLU A 1 120 ? 1.775 39.751 4.179 1.00 30.43 108 GLU A N 1
ATOM 951 C CA . GLU A 1 120 ? 1.325 40.655 3.129 1.00 33.69 108 GLU A CA 1
ATOM 952 C C . GLU A 1 120 ? 1.276 39.976 1.753 1.00 33.51 108 GLU A C 1
ATOM 953 O O . GLU A 1 120 ? 0.334 40.213 0.988 1.00 36.17 108 GLU A O 1
ATOM 959 N N . GLU A 1 121 ? 2.262 39.146 1.428 1.00 34.59 109 GLU A N 1
ATOM 960 C CA . GLU A 1 121 ? 2.236 38.406 0.162 1.00 34.84 109 GLU A CA 1
ATOM 961 C C . GLU A 1 121 ? 1.088 37.388 0.098 1.00 36.79 109 GLU A C 1
ATOM 962 O O . GLU A 1 121 ? 0.367 37.324 -0.896 1.00 35.26 109 GLU A O 1
ATOM 968 N N . VAL A 1 122 ? 0.914 36.600 1.155 1.00 37.74 110 VAL A N 1
ATOM 969 C CA . VAL A 1 122 ? -0.074 35.519 1.138 1.00 41.18 110 VAL A CA 1
ATOM 970 C C . VAL A 1 122 ? -1.517 36.057 1.083 1.00 45.43 110 VAL A C 1
ATOM 971 O O . VAL A 1 122 ? -2.412 35.393 0.560 1.00 46.87 110 VAL A O 1
ATOM 975 N N . ARG A 1 123 ? -1.735 37.267 1.591 1.00 48.33 111 ARG A N 1
ATOM 976 C CA . ARG A 1 123 ? -3.009 37.946 1.405 1.00 52.06 111 ARG A CA 1
ATOM 977 C C . ARG A 1 123 ? -3.197 38.377 -0.051 1.00 54.36 111 ARG A C 1
ATOM 978 O O . ARG A 1 123 ? -4.272 38.177 -0.621 1.00 58.56 111 ARG A O 1
ATOM 986 N N . ARG A 1 124 ? -2.162 38.989 -0.628 1.00 54.87 112 ARG A N 1
ATOM 987 C CA . ARG A 1 124 ? -2.127 39.358 -2.046 1.00 55.84 112 ARG A CA 1
ATOM 988 C C . ARG A 1 124 ? -1.285 40.620 -2.228 1.00 56.75 112 ARG A C 1
ATOM 989 O O . ARG A 1 124 ? -0.176 40.569 -2.770 1.00 57.65 112 ARG A O 1
#

Organism: Thermotoga maritima (strain ATCC 43589 / DSM 3109 / JCM 10099 / NBRC 100826 / MSB8) (NCBI:txid243274)

Nearest PDB structures (foldseek):
  3f43-assembly1_A-2  TM=1.006E+00  e=7.927E-24  Thermotoga maritima
  2ka5-assembly1_A  TM=8.847E-01  e=1.760E-16  Thermotoga maritima
  1vc1-assembly1_B  TM=8.553E-01  e=1.351E-07  Thermotoga maritima
  1t6r-assembly1_A  TM=7.922E-01  e=1.445E-07  Thermotoga maritima
  1til-assembly1_B  TM=8.929E-01  e=1.833E-06  Geobacillus stearothermophilus

Solvent-accessible surface area: 6494 Å² total

Radius of gyration: 13.01 Å; Cα contacts (8 Å, |Δi|>4): 169; chains: 1; bounding box: 30×28×31 Å

Secondary structure (DSSP, 8-state):
-TTT----EEETTEEE---S--STTTHHHHHHHHHHHTGGGT--EEEEE-TT-----HHHHHHHHHHHHHHHHHT-EEEEE---HHHHHHHHHTTGGGTSEEESSTTT--TTT-

Sequence (114 aa):
HHHHHFPYKIVDDDVVILPNKELLNIENAHLFKKWVFDEFLNKGYNKIFLVLSDVESIDSFSLGVIVNILKSISSSSSGGFFALVSPNEKKVERVLSLTNLDRIVKIYDTISEAEEVRR

B-factor: mean 29.4, std 10.93, range [12.5, 77.55]

InterPro domains:
  IPR002645 STAS domain [PF01740] (5-106)
  IPR002645 STAS domain [PS50801] (1-110)
  IPR003658 Anti-sigma factor antagonist [TIGR00377] (2-104)
  IPR036513 STAS domain superfamily [G3DSA:3.30.750.24] (4-113)
  IPR036513 STAS domain superfamily [SSF52091] (5-110)

CATH classification: 3.30.750.24